Protein AF-A0A1R0H361-F1 (afdb_monomer)

Secondary structure (DSSP, 8-state):
--HHHHHHHHHHHHHHHHHHHHHHHHTT--------------TT-PPPPP----PPPHHHHHH-GGGSS-TTS-SS-HHHHHHHHHHSPP---------GGGTS--HHHHHHHHHHHHHHHHH--

Radius of gyration: 33.71 Å; Cα contacts (8 Å, |Δi|>4): 10; chains: 1; bounding box: 76×35×82 Å

Sequence (125 aa):
MDQQYIQIIQDLTEKVNLLLSRDQQGTHQDQMMNVQSSDCADPHLRARAPVVELENYPELIEEFPDIEDDIFRSPLKDEDRKEMIHSFPRVKAVNYQPPHLNETAPSAINRVDGMLYNIQQSLAN

Foldseek 3Di:
DDPVVVVVVVVVVVVVVVVVVVVVCVVVPDPPPPPPVPVPVDPPDDDDPPPDDDDDDPVRCVVPVCPVPDPPDDPDDPVRVVCVVVVPDPPPPPPDPDPCCVVPPPPVVVVVVVVVVVVVVVVVD

Organism: NCBI:txid133383

pLDDT: mean 74.81, std 15.13, range [36.84, 96.19]

Structure (mmCIF, N/CA/C/O backbone):
data_AF-A0A1R0H361-F1
#
_entry.id   AF-A0A1R0H361-F1
#
loop_
_atom_site.group_PDB
_atom_site.id
_atom_site.type_symbol
_atom_site.label_a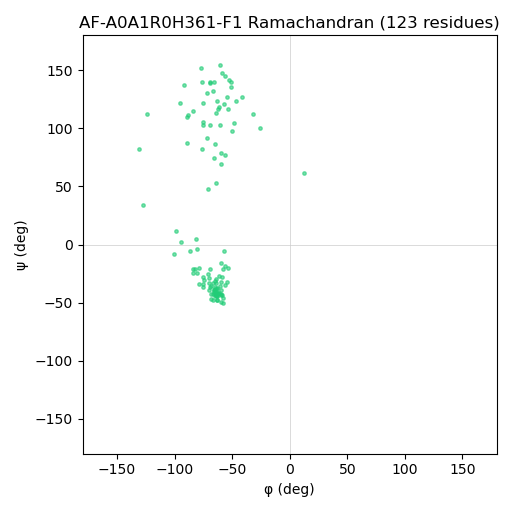tom_id
_atom_site.label_alt_id
_atom_site.label_comp_id
_atom_site.label_asym_id
_atom_site.label_entity_id
_atom_site.label_seq_id
_atom_site.pdbx_PDB_ins_code
_atom_site.Cartn_x
_atom_site.Cartn_y
_atom_site.Cartn_z
_atom_site.occupancy
_atom_site.B_iso_or_equiv
_atom_site.auth_seq_id
_atom_site.auth_comp_id
_atom_site.auth_asym_id
_atom_site.auth_atom_id
_atom_site.pdbx_PDB_model_num
ATOM 1 N N . MET A 1 1 ? -42.952 17.109 48.345 1.00 61.25 1 MET A N 1
ATOM 2 C CA . MET A 1 1 ? -42.100 16.292 47.459 1.00 61.25 1 MET A CA 1
ATOM 3 C C . MET A 1 1 ? -42.072 14.898 48.032 1.00 61.25 1 MET A C 1
ATOM 5 O O . MET A 1 1 ? -41.762 14.776 49.212 1.00 61.25 1 MET A O 1
ATOM 9 N N . ASP A 1 2 ? -42.452 13.892 47.249 1.00 83.69 2 ASP A N 1
ATOM 10 C CA . ASP A 1 2 ? -42.563 12.529 47.766 1.00 83.69 2 ASP A CA 1
ATOM 11 C C . ASP A 1 2 ? -41.188 11.953 48.097 1.00 83.69 2 ASP A C 1
ATOM 13 O O . ASP A 1 2 ? -40.215 12.137 47.363 1.00 83.69 2 ASP A O 1
ATOM 17 N N . GLN A 1 3 ? -41.120 11.234 49.214 1.00 86.38 3 GLN A N 1
ATOM 18 C CA . GLN A 1 3 ? -39.897 10.614 49.726 1.00 86.38 3 GLN A CA 1
ATOM 19 C C . GLN A 1 3 ? -39.283 9.632 48.715 1.00 86.38 3 GLN A C 1
ATOM 21 O O . GLN A 1 3 ? -38.066 9.485 48.639 1.00 86.38 3 GLN A O 1
ATOM 26 N N . GLN A 1 4 ? -40.130 9.046 47.866 1.00 88.50 4 GLN A N 1
ATOM 27 C CA . GLN A 1 4 ? -39.733 8.215 46.736 1.00 88.50 4 GLN A CA 1
ATOM 28 C C . GLN A 1 4 ? -38.859 8.972 45.723 1.00 88.50 4 GLN A C 1
ATOM 30 O O . GLN A 1 4 ? -37.840 8.445 45.286 1.00 88.50 4 GLN A O 1
ATOM 35 N N . TYR A 1 5 ? -39.209 10.215 45.376 1.00 90.25 5 TYR A N 1
ATOM 36 C CA . TYR A 1 5 ? -38.424 11.009 44.425 1.00 90.25 5 TYR A CA 1
ATOM 37 C C . TYR A 1 5 ? -37.068 11.409 45.004 1.00 90.25 5 TYR A C 1
ATOM 39 O O . TYR A 1 5 ? -36.072 11.403 44.288 1.00 90.25 5 TYR A O 1
ATOM 47 N N . ILE A 1 6 ? -37.009 11.693 46.308 1.00 93.44 6 ILE A N 1
ATOM 48 C CA . ILE A 1 6 ? -35.752 12.008 47.000 1.00 93.44 6 ILE A CA 1
ATOM 49 C C . ILE A 1 6 ? -34.804 10.802 46.957 1.00 93.44 6 ILE A C 1
ATOM 51 O O . ILE A 1 6 ? -33.622 10.967 46.664 1.00 93.44 6 ILE A O 1
ATOM 55 N N . GLN A 1 7 ? -35.329 9.592 47.168 1.00 92.25 7 GLN A N 1
ATOM 56 C CA . GLN A 1 7 ? -34.533 8.367 47.117 1.00 92.25 7 GLN A CA 1
ATOM 57 C C . GLN A 1 7 ? -33.986 8.082 45.712 1.00 92.25 7 GLN A C 1
ATOM 59 O O . GLN A 1 7 ? -32.828 7.699 45.571 1.00 92.25 7 GLN A O 1
ATOM 64 N N . ILE A 1 8 ? -34.801 8.302 44.675 1.00 93.56 8 ILE A N 1
ATOM 65 C CA . ILE A 1 8 ? -34.386 8.128 43.276 1.00 93.56 8 ILE A CA 1
ATOM 66 C C . ILE A 1 8 ? -33.275 9.119 42.918 1.00 93.56 8 ILE A C 1
ATOM 68 O O . ILE A 1 8 ? -32.294 8.743 42.285 1.00 93.56 8 ILE A O 1
ATOM 72 N N . ILE A 1 9 ? -33.398 10.379 43.342 1.00 94.88 9 ILE A N 1
ATOM 73 C CA . ILE A 1 9 ? -32.372 11.397 43.088 1.00 94.88 9 ILE A CA 1
ATOM 74 C C . ILE A 1 9 ? -31.051 11.015 43.767 1.00 94.88 9 ILE A C 1
ATOM 76 O O . ILE A 1 9 ? -29.995 11.145 43.150 1.00 94.88 9 ILE A O 1
ATOM 80 N N . GLN A 1 10 ? -31.097 10.514 45.004 1.00 94.12 10 GLN A N 1
ATOM 81 C CA . GLN A 1 10 ? -29.903 10.043 45.713 1.00 94.12 10 GLN A CA 1
ATOM 82 C C . GLN A 1 10 ? -29.254 8.842 45.005 1.00 94.12 10 GLN A C 1
ATOM 84 O O . GLN A 1 10 ? -28.061 8.895 44.720 1.00 94.12 10 GLN A O 1
ATOM 89 N N . ASP A 1 11 ? -30.039 7.828 44.622 1.00 96.19 11 ASP A N 1
ATOM 90 C CA . ASP A 1 11 ? -29.549 6.639 43.897 1.00 96.19 11 ASP A CA 1
ATOM 91 C C . ASP A 1 11 ? -28.903 7.004 42.549 1.00 96.19 11 ASP A C 1
ATOM 93 O O . ASP A 1 11 ? -27.824 6.522 42.203 1.00 96.19 11 ASP A O 1
ATOM 97 N N . LEU A 1 12 ? -29.523 7.917 41.795 1.00 95.75 12 LEU A N 1
ATOM 98 C CA . LEU A 1 12 ? -28.961 8.412 40.537 1.00 95.75 12 LEU A CA 1
ATOM 99 C C . LEU A 1 12 ? -27.668 9.202 40.761 1.00 95.75 12 LEU A C 1
ATOM 101 O O . LEU A 1 12 ? -26.722 9.056 39.989 1.00 95.75 12 LEU A O 1
ATOM 105 N N . THR A 1 13 ? -27.605 10.004 41.825 1.00 95.94 13 THR A N 1
ATOM 106 C CA . THR A 1 13 ? -26.407 10.783 42.168 1.00 95.94 13 THR A CA 1
ATOM 107 C C . THR A 1 13 ? -25.234 9.861 42.509 1.00 95.94 13 THR A C 1
ATOM 109 O O . THR A 1 13 ? -24.121 10.072 42.029 1.00 95.94 13 THR A O 1
ATOM 112 N N . GLU A 1 14 ? -25.476 8.797 43.277 1.00 95.19 14 GLU A N 1
ATOM 113 C CA . GLU A 1 14 ? -24.459 7.788 43.594 1.00 95.19 14 GLU A CA 1
ATOM 114 C C . GLU A 1 14 ? -23.976 7.049 42.340 1.00 95.19 14 GLU A C 1
ATOM 116 O O . GLU A 1 14 ? -22.769 6.920 42.126 1.00 95.19 14 GLU A O 1
ATOM 121 N N . LYS A 1 15 ? -24.894 6.643 41.453 1.00 94.50 15 LYS A N 1
ATOM 122 C CA . LYS A 1 15 ? -24.548 5.981 40.184 1.00 94.50 15 LYS A CA 1
ATOM 123 C C . LYS A 1 15 ? -23.707 6.862 39.264 1.00 94.50 15 LYS A C 1
ATOM 125 O O . LYS A 1 15 ? -22.739 6.373 38.687 1.00 94.50 15 LYS A O 1
ATOM 130 N N . VAL A 1 16 ? -24.029 8.151 39.150 1.00 93.25 16 VAL A N 1
ATOM 131 C CA . VAL A 1 16 ? -23.237 9.102 38.352 1.00 93.25 16 VAL A CA 1
ATOM 132 C C . VAL A 1 16 ? -21.830 9.264 38.931 1.00 93.25 16 VAL A C 1
ATOM 134 O O . VAL A 1 16 ? -20.860 9.225 38.180 1.00 93.25 16 VAL A O 1
ATOM 137 N N . ASN A 1 17 ? -21.689 9.359 40.255 1.00 92.56 17 ASN A N 1
ATOM 138 C CA . ASN A 1 17 ? -20.378 9.464 40.903 1.00 92.56 17 ASN A CA 1
ATOM 139 C C . ASN A 1 17 ? -19.514 8.201 40.718 1.00 92.56 17 ASN A C 1
ATOM 141 O O . ASN A 1 17 ? -18.298 8.304 40.534 1.00 92.56 17 ASN A O 1
ATOM 145 N N . LEU A 1 18 ? -20.132 7.014 40.730 1.00 88.50 18 LEU A N 1
ATOM 146 C CA . LEU A 1 18 ? -19.454 5.747 40.432 1.00 88.50 18 LEU A CA 1
ATOM 147 C C . LEU A 1 18 ? -18.947 5.699 38.985 1.00 88.50 18 LEU A C 1
ATOM 149 O O . LEU A 1 18 ? -17.814 5.277 38.755 1.00 88.50 18 LEU A O 1
ATOM 153 N N . LEU A 1 19 ? -19.743 6.167 38.018 1.00 84.50 19 LEU A N 1
ATOM 154 C CA . LEU A 1 19 ? -19.319 6.272 36.617 1.00 84.50 19 LEU A CA 1
ATOM 155 C C . LEU A 1 19 ? -18.177 7.281 36.446 1.00 84.50 19 LEU A C 1
ATOM 157 O O . LEU A 1 19 ? -17.176 6.964 35.812 1.00 84.50 19 LEU A O 1
ATOM 161 N N . LEU A 1 20 ? -18.259 8.436 37.111 1.00 81.75 20 LEU A N 1
ATOM 162 C CA . LEU A 1 20 ? -17.218 9.467 37.063 1.00 81.75 20 LEU A CA 1
ATOM 163 C C . LEU A 1 20 ? -15.879 8.992 37.656 1.00 81.75 20 LEU A C 1
ATOM 165 O O . LEU A 1 20 ? -14.808 9.443 37.251 1.00 81.75 20 LEU A O 1
ATOM 169 N N . SER A 1 21 ? -15.937 8.080 38.629 1.00 75.44 21 SER A N 1
ATOM 170 C CA . SER A 1 21 ? -14.764 7.429 39.225 1.00 75.44 21 SER A CA 1
ATOM 171 C C . SER A 1 21 ? -14.227 6.300 38.337 1.00 75.44 21 SER A C 1
ATOM 173 O O . SER A 1 21 ? -13.014 6.104 38.251 1.00 75.44 21 SER A O 1
ATOM 175 N N . ARG A 1 22 ? -15.112 5.585 37.629 1.00 73.06 22 ARG A N 1
ATOM 176 C CA . ARG A 1 22 ? -14.741 4.565 36.643 1.00 73.06 22 ARG A CA 1
ATOM 177 C C . ARG A 1 22 ? -14.030 5.167 35.437 1.00 73.06 22 ARG A C 1
ATOM 179 O O . ARG A 1 22 ? -13.052 4.581 34.996 1.00 73.06 22 ARG A O 1
ATOM 186 N N . ASP A 1 23 ? -14.455 6.330 34.952 1.00 61.44 23 ASP A N 1
ATOM 187 C CA . ASP A 1 23 ? -13.788 7.014 33.836 1.00 61.44 23 ASP A CA 1
ATOM 188 C C . ASP A 1 23 ? -12.381 7.502 34.224 1.00 61.44 23 ASP A C 1
ATOM 190 O O . ASP A 1 23 ? -11.457 7.427 33.417 1.00 61.44 23 ASP A O 1
ATOM 194 N N . GLN A 1 24 ? -12.174 7.892 35.489 1.00 60.00 24 GLN A N 1
ATOM 195 C CA . GLN A 1 24 ? -10.845 8.225 36.025 1.00 60.00 24 GLN A CA 1
ATOM 196 C C . GLN A 1 24 ? -9.937 6.992 36.178 1.00 60.00 24 GLN A C 1
ATOM 198 O O . GLN A 1 24 ? -8.727 7.088 35.982 1.00 60.00 24 GLN A O 1
ATOM 203 N N . GLN A 1 25 ? -10.495 5.820 36.498 1.00 51.62 25 GLN A N 1
ATOM 204 C CA . GLN A 1 25 ? -9.750 4.552 36.517 1.00 51.62 25 GLN A CA 1
ATOM 205 C C . GLN A 1 25 ? -9.581 3.943 35.113 1.00 51.62 25 GLN A C 1
ATOM 207 O O . GLN A 1 25 ? -8.611 3.231 34.876 1.00 51.62 25 GLN A O 1
ATOM 212 N N . GLY A 1 26 ? -10.464 4.261 34.162 1.00 45.59 26 GLY A N 1
ATOM 213 C CA . GLY A 1 26 ? -10.380 3.865 32.753 1.00 45.59 26 GLY A CA 1
ATOM 214 C C . GLY A 1 26 ? -9.244 4.552 31.993 1.00 45.59 26 GLY A C 1
ATOM 215 O O . GLY A 1 26 ? -8.744 4.004 31.017 1.00 45.59 26 GLY A O 1
ATOM 216 N N . THR A 1 27 ? -8.753 5.692 32.488 1.00 42.84 27 THR A N 1
ATOM 217 C CA . THR A 1 27 ? -7.477 6.286 32.050 1.00 42.84 27 THR A CA 1
ATOM 218 C C . THR A 1 27 ? -6.239 5.653 32.701 1.00 42.84 27 THR A C 1
ATOM 220 O O . THR A 1 27 ? -5.119 5.988 32.328 1.00 42.84 27 THR A O 1
ATOM 223 N N . HIS A 1 28 ? -6.4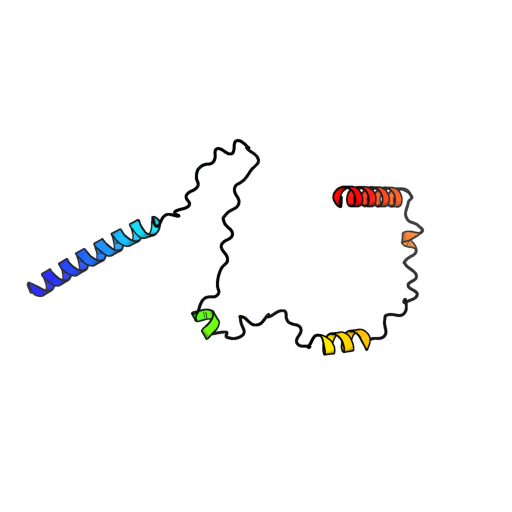31 4.709 33.630 1.00 45.81 28 HIS A N 1
ATOM 224 C CA . HIS A 1 28 ? -5.388 3.942 34.318 1.00 45.81 28 HIS A CA 1
ATOM 225 C C . HIS A 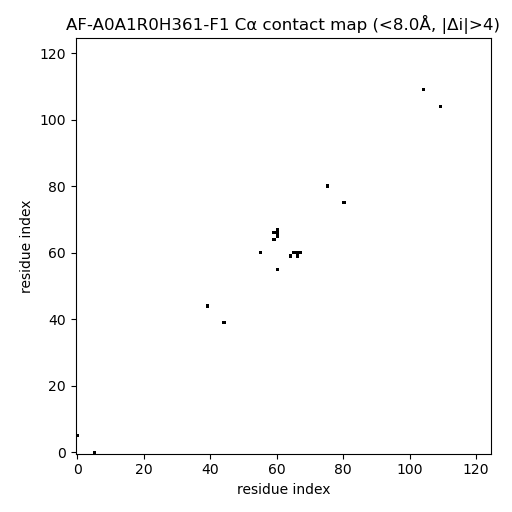1 28 ? -5.623 2.427 34.223 1.00 45.81 28 HIS A C 1
ATOM 227 O O . HIS A 1 28 ? -5.271 1.677 35.133 1.00 45.81 28 HIS A O 1
ATOM 233 N N . GLN A 1 29 ? -6.172 1.937 33.107 1.00 41.03 29 GLN A N 1
ATOM 234 C CA . GLN A 1 29 ? -5.817 0.585 32.693 1.00 41.03 29 GLN A CA 1
ATOM 235 C C . GLN A 1 29 ? -4.415 0.673 32.086 1.00 41.03 29 GLN A C 1
ATOM 237 O O . GLN A 1 29 ? -4.243 0.816 30.877 1.00 41.03 29 GLN A O 1
ATOM 242 N N . ASP A 1 30 ? -3.420 0.658 32.975 1.00 40.38 30 ASP A N 1
ATOM 243 C CA . ASP A 1 30 ? -2.055 0.233 32.691 1.00 40.38 30 ASP A CA 1
ATOM 244 C C . ASP A 1 30 ? -2.139 -0.874 31.620 1.00 40.38 30 ASP A C 1
ATOM 246 O O . ASP A 1 30 ? -2.670 -1.959 31.848 1.00 40.38 30 ASP A O 1
ATOM 250 N N . GLN A 1 31 ? -1.677 -0.661 30.387 1.00 42.59 31 GLN A N 1
ATOM 251 C CA . GLN A 1 31 ? -0.252 -0.770 30.094 1.00 42.59 31 GLN A CA 1
ATOM 252 C C . GLN A 1 31 ? 0.499 -1.429 31.258 1.00 42.59 31 GLN A C 1
ATOM 254 O O . GLN A 1 31 ? 1.451 -0.889 31.804 1.00 42.59 31 GLN A O 1
ATOM 259 N N . MET A 1 32 ? 0.133 -2.677 31.558 1.00 37.91 32 MET A N 1
ATOM 260 C CA . MET A 1 32 ? 1.074 -3.688 32.024 1.00 37.91 32 MET A CA 1
ATOM 261 C C . MET A 1 32 ? 2.089 -3.965 30.902 1.00 37.91 32 MET A C 1
ATOM 263 O O . MET A 1 32 ? 2.319 -5.097 30.494 1.00 37.91 32 MET A O 1
ATOM 267 N N . MET A 1 33 ? 2.726 -2.916 30.387 1.00 36.84 33 MET A N 1
ATOM 268 C CA . MET A 1 33 ? 4.079 -3.032 29.916 1.00 36.84 33 MET A CA 1
ATOM 269 C C . MET A 1 33 ? 4.901 -3.159 31.190 1.00 36.84 33 MET A C 1
ATOM 271 O O . MET A 1 33 ? 5.333 -2.179 31.789 1.00 36.84 33 MET A O 1
ATOM 275 N N . ASN A 1 34 ? 5.122 -4.408 31.595 1.00 48.12 34 ASN A N 1
ATOM 276 C CA . ASN A 1 34 ? 6.347 -4.784 32.276 1.00 48.12 34 ASN A CA 1
ATOM 277 C C . ASN A 1 34 ? 7.512 -4.465 31.321 1.00 48.12 34 ASN A C 1
ATOM 279 O O . ASN A 1 34 ? 8.151 -5.355 30.765 1.00 48.12 34 ASN A O 1
ATOM 283 N N . VAL A 1 35 ? 7.770 -3.174 31.098 1.00 46.62 35 VAL A N 1
ATOM 284 C CA . VAL A 1 35 ? 9.105 -2.684 30.820 1.00 46.62 35 VAL A CA 1
ATOM 285 C C . VAL A 1 35 ? 9.824 -2.976 32.123 1.00 46.62 35 VAL A C 1
ATOM 287 O O . VAL A 1 35 ? 9.893 -2.151 33.030 1.00 46.62 35 VAL A O 1
ATOM 290 N N . GLN A 1 36 ? 10.344 -4.202 32.226 1.00 49.69 36 GLN A N 1
ATOM 291 C CA . GLN A 1 36 ? 11.633 -4.355 32.860 1.00 49.69 36 GLN A CA 1
ATOM 292 C C . GLN A 1 36 ? 12.482 -3.290 32.189 1.00 49.69 36 GLN A C 1
ATOM 294 O O . GLN A 1 36 ? 12.810 -3.396 31.006 1.00 49.69 36 GLN A O 1
ATOM 299 N N . SER A 1 37 ? 12.720 -2.210 32.922 1.00 48.97 37 SER A N 1
ATOM 300 C CA . SER A 1 37 ? 13.758 -1.247 32.637 1.00 48.97 37 SER A CA 1
ATOM 301 C C . SER A 1 37 ? 15.058 -2.040 32.669 1.00 48.97 37 SER A C 1
ATOM 303 O O . SER A 1 37 ? 15.747 -2.108 33.685 1.00 48.97 37 SER A O 1
ATOM 305 N N . SER A 1 38 ? 15.327 -2.756 31.579 1.00 53.12 38 SER A N 1
ATOM 306 C CA . SER A 1 38 ? 16.658 -3.192 31.252 1.00 53.12 38 SER A CA 1
ATOM 307 C C . SER A 1 38 ? 17.389 -1.890 31.025 1.00 53.12 38 SER A C 1
ATOM 309 O O . SER A 1 38 ? 17.025 -1.103 30.150 1.00 53.12 38 SER A O 1
ATOM 311 N N . ASP A 1 39 ? 18.317 -1.633 31.930 1.00 57.16 39 ASP A N 1
ATOM 312 C CA . ASP A 1 39 ? 19.312 -0.584 31.867 1.00 57.16 39 ASP A CA 1
ATOM 313 C C . ASP A 1 39 ? 20.101 -0.750 30.557 1.00 57.16 39 ASP A C 1
ATOM 315 O O . ASP A 1 39 ? 21.168 -1.357 30.499 1.00 57.16 39 ASP A O 1
ATOM 319 N N . CYS A 1 40 ? 19.497 -0.332 29.445 1.00 53.25 40 CYS A N 1
ATOM 320 C CA . CYS A 1 40 ? 20.116 -0.329 28.137 1.00 53.25 40 CYS A CA 1
ATOM 321 C C . CYS A 1 40 ? 20.808 1.021 28.007 1.00 53.25 40 CYS A C 1
ATOM 323 O O . CYS A 1 40 ? 20.229 2.011 27.563 1.00 53.25 40 CYS A O 1
ATOM 325 N N . ALA A 1 41 ? 22.044 1.050 28.494 1.00 61.53 41 ALA A N 1
ATOM 326 C CA . ALA A 1 41 ? 22.923 2.206 28.559 1.00 61.53 41 ALA A CA 1
ATOM 327 C C . ALA A 1 41 ? 23.460 2.649 27.177 1.00 61.53 41 ALA A C 1
ATOM 329 O O . ALA A 1 41 ? 24.658 2.878 27.027 1.00 61.53 41 ALA A O 1
ATOM 330 N N . ASP A 1 42 ? 22.598 2.775 26.163 1.00 73.12 42 ASP A N 1
ATOM 331 C CA . ASP A 1 42 ? 22.956 3.348 24.860 1.00 73.12 42 ASP A CA 1
ATOM 332 C C . ASP A 1 42 ? 22.029 4.534 24.510 1.00 73.12 42 ASP A C 1
ATOM 334 O O . ASP A 1 42 ? 20.842 4.331 24.237 1.00 73.12 42 ASP A O 1
ATOM 338 N N . PRO A 1 43 ? 22.552 5.778 24.473 1.00 78.25 43 PRO A N 1
ATOM 339 C CA . PRO A 1 43 ? 21.796 6.977 24.096 1.00 78.25 43 PRO A CA 1
ATOM 340 C C . PRO A 1 43 ? 21.198 6.946 22.680 1.00 78.25 43 PRO A C 1
ATOM 342 O O . PRO A 1 43 ? 20.349 7.779 22.357 1.00 78.25 43 PRO A O 1
ATOM 345 N N . HIS A 1 44 ? 21.659 6.037 21.818 1.00 78.12 44 HIS A N 1
ATOM 346 C CA . HIS A 1 44 ? 21.245 5.915 20.422 1.00 78.12 44 HIS A CA 1
ATOM 347 C C . HIS A 1 44 ? 20.229 4.793 20.180 1.00 78.12 44 HIS A C 1
ATOM 349 O O . HIS A 1 44 ? 19.661 4.717 19.087 1.00 78.12 44 HIS A O 1
ATOM 355 N N . LEU A 1 45 ? 19.945 3.949 21.175 1.00 70.00 45 LEU A N 1
ATOM 356 C CA . LEU A 1 45 ? 18.919 2.918 21.066 1.00 70.00 45 LEU A CA 1
ATOM 357 C C . LEU A 1 45 ? 17.571 3.474 21.521 1.00 70.00 45 LEU A C 1
ATOM 359 O O . LEU A 1 45 ? 17.322 3.721 22.698 1.00 70.00 45 LEU A O 1
ATOM 363 N N . ARG A 1 46 ? 16.663 3.661 20.563 1.00 75.56 46 ARG A N 1
ATOM 364 C CA . ARG A 1 46 ? 15.277 4.023 20.856 1.00 75.56 46 ARG A CA 1
ATOM 365 C C . ARG A 1 46 ? 14.427 2.761 20.884 1.00 75.56 46 ARG A C 1
ATOM 367 O O . ARG A 1 46 ? 14.342 2.054 19.882 1.00 75.56 46 ARG A O 1
ATOM 374 N N . ALA A 1 47 ? 13.762 2.506 22.010 1.00 70.75 47 ALA A N 1
ATOM 375 C CA . ALA A 1 47 ? 12.752 1.459 22.093 1.00 70.75 47 ALA A CA 1
ATOM 376 C C . ALA A 1 47 ? 11.667 1.714 21.031 1.00 70.75 47 ALA A C 1
ATOM 378 O O . ALA A 1 47 ? 11.046 2.782 20.997 1.00 70.75 47 ALA A O 1
ATOM 379 N N . ARG A 1 48 ? 11.471 0.752 20.125 1.00 76.44 48 ARG A N 1
ATOM 380 C CA . ARG A 1 48 ? 10.354 0.762 19.176 1.00 76.44 48 ARG A CA 1
ATOM 381 C C . ARG A 1 48 ? 9.091 0.354 19.933 1.00 76.44 48 ARG A C 1
ATOM 383 O O . ARG A 1 48 ? 9.152 -0.543 20.771 1.00 76.44 48 ARG A O 1
ATOM 390 N N . ALA A 1 49 ? 7.963 1.001 19.639 1.00 77.12 49 ALA A N 1
ATOM 391 C CA . ALA A 1 49 ? 6.678 0.577 20.185 1.00 77.12 49 ALA A CA 1
ATOM 392 C C . ALA A 1 49 ? 6.414 -0.901 19.828 1.00 77.12 49 ALA A C 1
ATOM 394 O O . ALA A 1 49 ? 6.807 -1.322 18.729 1.00 77.12 49 ALA A O 1
ATOM 395 N N . PRO A 1 50 ? 5.769 -1.679 20.718 1.00 72.56 50 PRO A N 1
ATOM 396 C CA . PRO A 1 50 ? 5.331 -3.029 20.395 1.00 72.56 50 PRO A CA 1
ATOM 397 C C . PRO A 1 50 ? 4.540 -3.014 19.088 1.00 72.56 50 PRO A C 1
ATOM 399 O O . PRO A 1 50 ? 3.709 -2.130 18.872 1.00 72.56 50 PRO A O 1
ATOM 402 N N . VAL A 1 51 ? 4.820 -3.972 18.206 1.00 74.12 51 VAL A N 1
ATOM 403 C CA . VAL A 1 51 ? 3.995 -4.183 17.017 1.00 74.12 51 VAL A CA 1
ATOM 404 C C . VAL A 1 51 ? 2.665 -4.732 17.518 1.00 74.12 51 VAL A C 1
ATOM 406 O O . VAL A 1 51 ? 2.585 -5.883 17.932 1.00 74.12 51 VAL A O 1
ATOM 40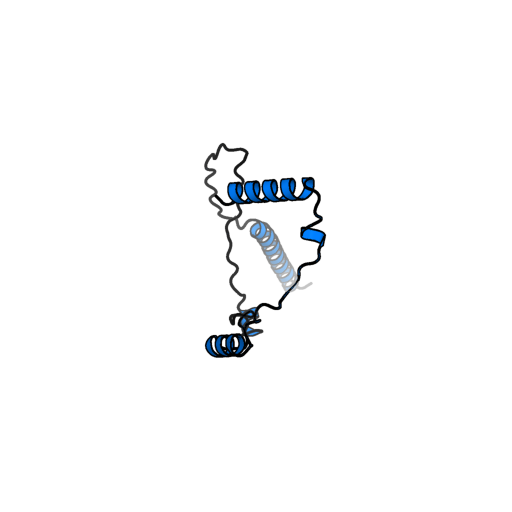9 N N . VAL A 1 52 ? 1.652 -3.872 17.564 1.00 80.38 52 VAL A N 1
ATOM 410 C CA . VAL A 1 52 ? 0.268 -4.286 17.776 1.00 80.38 52 VAL A CA 1
ATOM 411 C C . VAL A 1 52 ? -0.295 -4.583 16.396 1.00 80.38 52 VAL A C 1
ATOM 413 O O . VAL A 1 52 ? -0.414 -3.678 15.569 1.00 80.38 52 VAL A O 1
ATOM 416 N N . GLU A 1 53 ? -0.573 -5.853 16.132 1.00 77.81 53 GLU A N 1
ATOM 417 C CA . GLU A 1 53 ? -1.323 -6.260 14.949 1.00 77.81 53 GLU A CA 1
ATOM 418 C C . GLU A 1 53 ? -2.799 -5.929 15.202 1.00 77.81 53 GLU A C 1
ATOM 420 O O . GLU A 1 53 ? -3.371 -6.329 16.216 1.00 77.81 53 GLU A O 1
ATOM 425 N N . LEU A 1 54 ? -3.382 -5.102 14.332 1.00 81.06 54 LEU A N 1
ATOM 426 C CA . LEU A 1 54 ? -4.795 -4.748 14.393 1.00 81.06 54 LEU A CA 1
ATOM 427 C C . LEU A 1 54 ? -5.587 -5.843 13.680 1.00 81.06 54 LEU A C 1
ATOM 429 O O . LEU A 1 54 ? -5.438 -6.016 12.472 1.00 81.06 54 LEU A O 1
ATOM 433 N N . GLU A 1 55 ? -6.418 -6.562 14.425 1.00 84.19 55 GLU A N 1
ATOM 434 C CA . GLU A 1 55 ? -7.406 -7.469 13.845 1.00 84.19 55 GLU A CA 1
ATOM 435 C C . GLU A 1 55 ? -8.602 -6.677 13.297 1.00 84.19 55 GLU A C 1
ATOM 437 O O . GLU A 1 55 ? -8.916 -5.579 13.769 1.00 84.19 55 GLU A O 1
ATOM 442 N N . ASN A 1 56 ? -9.271 -7.232 12.284 1.00 84.62 56 ASN A N 1
ATOM 443 C CA . ASN A 1 56 ? -10.465 -6.626 11.704 1.00 84.62 56 ASN A CA 1
ATOM 444 C C . ASN A 1 56 ? -11.610 -6.605 12.725 1.00 84.62 56 ASN A C 1
ATOM 446 O O . ASN A 1 56 ? -11.837 -7.570 13.455 1.00 84.62 56 ASN A O 1
ATOM 450 N N . TYR A 1 57 ? -12.362 -5.507 12.749 1.00 89.75 57 TYR A N 1
ATOM 451 C CA . TYR A 1 57 ? -13.543 -5.390 13.600 1.00 89.75 57 TYR A CA 1
ATOM 452 C C . TYR A 1 57 ? -14.663 -6.319 13.105 1.00 89.75 57 TYR A C 1
ATOM 454 O O . TYR A 1 57 ? -14.903 -6.370 11.896 1.00 89.75 57 TYR A O 1
ATOM 462 N N . PRO A 1 58 ? -15.393 -7.011 13.996 1.00 88.62 58 PRO A N 1
ATOM 463 C CA . PRO A 1 58 ? -16.487 -7.889 13.586 1.00 88.62 58 PRO A CA 1
ATOM 464 C C . PRO A 1 58 ? -17.591 -7.129 12.840 1.00 88.62 58 PRO A C 1
ATOM 466 O O . PRO A 1 58 ? -18.126 -7.640 11.862 1.00 88.62 58 PRO A O 1
ATOM 469 N N . GLU A 1 59 ? -17.869 -5.882 13.228 1.00 92.12 59 GLU A N 1
ATOM 470 C CA . GLU A 1 59 ? -18.832 -5.012 12.545 1.00 92.12 59 GLU A CA 1
ATOM 471 C C . GLU A 1 59 ? -18.381 -4.666 11.118 1.00 92.12 59 GLU A C 1
ATOM 473 O O . GLU A 1 59 ? -19.197 -4.478 10.221 1.00 92.12 59 GLU A O 1
ATOM 478 N N . LEU A 1 60 ? -17.066 -4.589 10.896 1.00 87.81 60 LEU A N 1
ATOM 479 C CA . LEU A 1 60 ? -16.489 -4.280 9.592 1.00 87.81 60 LEU A CA 1
ATOM 480 C C . LEU A 1 60 ? -16.568 -5.482 8.642 1.00 87.81 60 LEU A C 1
ATOM 482 O O . LEU A 1 60 ? -16.809 -5.292 7.455 1.00 87.81 60 LEU A O 1
ATOM 486 N N . ILE A 1 61 ? -16.401 -6.698 9.167 1.00 87.75 61 ILE A N 1
ATOM 487 C CA . ILE A 1 61 ? -16.564 -7.947 8.407 1.00 87.75 61 ILE A CA 1
ATOM 488 C C . ILE A 1 61 ? -18.041 -8.172 8.053 1.00 87.75 61 ILE A C 1
ATOM 490 O O . ILE A 1 61 ? -18.345 -8.648 6.963 1.00 87.75 61 ILE A O 1
ATOM 494 N N . GLU A 1 62 ? -18.969 -7.818 8.949 1.00 89.56 62 GLU A N 1
ATOM 495 C CA . GLU A 1 62 ? -20.409 -7.920 8.679 1.00 89.56 62 GLU A CA 1
ATOM 496 C C . GLU A 1 62 ? -20.841 -6.994 7.532 1.00 89.56 62 GLU A C 1
ATOM 498 O O . GLU A 1 62 ? -21.579 -7.419 6.642 1.00 89.56 62 GLU A O 1
ATOM 503 N N . GLU A 1 63 ? -20.347 -5.753 7.522 1.00 92.44 63 GLU A N 1
ATOM 504 C CA . GLU A 1 63 ? -20.676 -4.778 6.477 1.00 92.44 63 GLU A CA 1
ATOM 505 C C . GLU A 1 63 ? -19.934 -5.065 5.158 1.00 92.44 63 GLU A C 1
ATOM 507 O O . GLU A 1 63 ? -20.469 -4.847 4.069 1.00 92.44 63 GLU A O 1
ATOM 512 N N . PHE A 1 64 ? -18.702 -5.577 5.248 1.00 85.44 64 PHE A N 1
ATOM 513 C CA . PHE A 1 64 ? -17.844 -5.893 4.108 1.00 85.44 64 PHE A CA 1
ATOM 514 C C . PHE A 1 64 ? -17.275 -7.312 4.234 1.00 85.44 64 PHE A C 1
ATOM 516 O O . PHE A 1 64 ? -16.120 -7.475 4.628 1.00 85.44 64 PHE A O 1
ATOM 523 N N . PRO A 1 65 ? -18.037 -8.351 3.854 1.00 83.12 65 PRO A N 1
ATOM 524 C CA . PRO A 1 65 ? -17.562 -9.734 3.929 1.00 83.12 65 PRO A CA 1
ATOM 525 C C . PRO A 1 65 ? -16.330 -9.983 3.045 1.00 83.12 65 PRO A C 1
ATOM 527 O O . PRO A 1 65 ? -15.486 -10.808 3.380 1.00 83.12 65 PRO A O 1
ATOM 530 N N . ASP A 1 66 ? -16.183 -9.207 1.969 1.00 79.44 66 ASP A N 1
ATOM 531 C CA . ASP A 1 66 ? -15.060 -9.292 1.031 1.00 79.44 66 A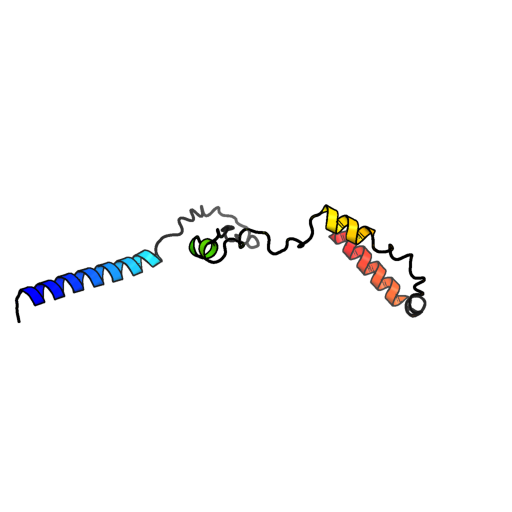SP A CA 1
ATOM 532 C C . ASP A 1 66 ? -13.804 -8.543 1.539 1.00 79.44 66 ASP A C 1
ATOM 534 O O . ASP A 1 66 ? -12.825 -8.414 0.812 1.00 79.44 66 ASP A O 1
ATOM 538 N N . ILE A 1 67 ? -13.801 -7.998 2.765 1.00 82.12 67 ILE A N 1
ATOM 539 C CA . ILE A 1 67 ? -12.644 -7.251 3.299 1.00 82.12 67 ILE A CA 1
ATOM 540 C C . ILE A 1 67 ? -11.444 -8.152 3.617 1.00 82.12 67 ILE A C 1
ATOM 542 O O . ILE A 1 67 ? -10.302 -7.691 3.631 1.00 82.12 67 ILE A O 1
ATOM 546 N N . GLU A 1 68 ? -11.706 -9.431 3.887 1.00 75.12 68 GLU A N 1
ATOM 547 C CA . GLU A 1 68 ? -10.666 -10.450 4.038 1.00 75.12 68 GLU A CA 1
ATOM 548 C C . GLU A 1 68 ? -10.141 -10.933 2.682 1.00 75.12 68 GLU A C 1
ATOM 550 O O . GLU A 1 68 ? -9.022 -11.452 2.604 1.00 75.12 68 GLU A O 1
ATOM 555 N N . ASP A 1 69 ? -10.912 -10.727 1.611 1.00 77.19 69 ASP A N 1
ATOM 556 C CA . ASP A 1 69 ? -10.444 -10.998 0.264 1.00 77.19 69 ASP A CA 1
ATOM 557 C C . ASP A 1 69 ? -9.412 -9.937 -0.133 1.00 77.19 69 ASP A C 1
ATOM 559 O O . ASP A 1 69 ? -9.594 -8.729 0.025 1.00 77.19 69 ASP A O 1
ATOM 563 N N . ASP A 1 70 ? -8.272 -10.403 -0.642 1.00 72.31 70 ASP A N 1
ATOM 564 C CA . ASP A 1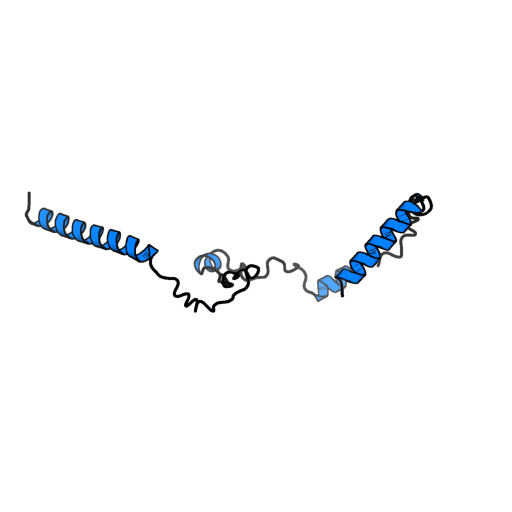 70 ? -7.159 -9.541 -1.026 1.00 72.31 70 ASP A CA 1
ATOM 565 C C . ASP A 1 70 ? -7.605 -8.567 -2.132 1.00 72.31 70 ASP A C 1
ATOM 567 O O . ASP A 1 70 ? -7.715 -8.924 -3.304 1.00 72.31 70 ASP A O 1
ATOM 571 N N . ILE A 1 71 ? -7.843 -7.313 -1.737 1.00 67.00 71 ILE A N 1
ATOM 572 C CA . ILE A 1 71 ? -8.275 -6.190 -2.588 1.00 67.00 71 ILE A CA 1
ATOM 573 C C . ILE A 1 71 ? -7.272 -5.946 -3.734 1.00 67.00 71 ILE A C 1
ATOM 575 O O . ILE A 1 71 ? -7.614 -5.367 -4.768 1.00 67.00 71 ILE A O 1
ATOM 579 N N . PHE A 1 72 ? -6.025 -6.406 -3.578 1.00 63.72 72 PHE A N 1
ATOM 580 C CA . PHE A 1 72 ? -4.974 -6.321 -4.588 1.00 63.72 72 PHE A CA 1
ATOM 581 C C . PHE A 1 72 ? -4.863 -7.574 -5.461 1.00 63.72 72 PHE A C 1
ATOM 583 O O . PHE A 1 72 ? -4.012 -7.612 -6.363 1.00 63.72 72 PHE A O 1
ATOM 590 N N . ARG A 1 73 ? -5.724 -8.587 -5.277 1.00 65.38 73 ARG A N 1
ATOM 591 C CA . ARG A 1 73 ? -5.805 -9.696 -6.224 1.00 65.38 73 ARG A CA 1
ATOM 592 C C . ARG A 1 73 ? -6.211 -9.155 -7.581 1.00 65.38 73 ARG A C 1
ATOM 594 O O . ARG A 1 73 ? -7.302 -8.638 -7.801 1.00 65.38 73 ARG A O 1
ATOM 601 N N . SER A 1 74 ? -5.299 -9.351 -8.527 1.00 63.25 74 SER A N 1
ATOM 602 C CA . SER A 1 74 ? -5.600 -9.347 -9.953 1.00 63.25 74 SER A CA 1
ATOM 603 C C . SER A 1 74 ? -6.927 -10.091 -10.187 1.00 63.25 74 SER A C 1
ATOM 605 O O . SER A 1 74 ? -7.019 -11.252 -9.784 1.00 63.25 74 SER A O 1
ATOM 607 N N . PRO A 1 75 ? -7.912 -9.488 -10.883 1.00 70.56 75 PRO A N 1
ATOM 608 C CA . PRO A 1 75 ? -9.167 -10.157 -11.246 1.00 70.56 75 PRO A CA 1
ATOM 609 C C . PRO A 1 75 ? -8.963 -11.457 -12.039 1.00 70.56 75 PRO A C 1
ATOM 611 O O . PRO A 1 75 ? -9.866 -12.280 -12.156 1.00 70.56 75 PRO A O 1
ATOM 614 N N . LEU A 1 76 ? -7.776 -11.623 -12.624 1.00 74.06 76 LEU A N 1
ATOM 615 C CA . LEU A 1 76 ? -7.385 -12.789 -13.397 1.00 74.06 76 LEU A CA 1
ATOM 616 C C . LEU A 1 76 ? -6.697 -13.820 -12.505 1.00 74.06 76 LEU A C 1
ATOM 618 O O . LEU A 1 76 ? -5.814 -13.474 -11.710 1.00 74.06 76 LEU A O 1
ATOM 622 N N . LYS A 1 77 ? -7.049 -15.095 -12.705 1.00 82.12 77 LYS A N 1
ATOM 623 C CA . LYS A 1 77 ? -6.318 -16.224 -12.123 1.00 82.12 77 LYS A CA 1
ATOM 624 C C . LYS A 1 77 ? -4.879 -16.208 -12.634 1.00 82.12 77 LYS A C 1
ATOM 626 O O . LYS A 1 77 ? -4.598 -15.695 -13.717 1.00 82.12 77 LYS A O 1
ATOM 631 N N . ASP A 1 78 ? -3.957 -16.783 -11.865 1.00 80.94 78 ASP A N 1
ATOM 632 C CA . ASP A 1 78 ? -2.531 -16.749 -12.209 1.00 80.94 78 ASP A CA 1
ATOM 633 C C . ASP A 1 78 ? -2.230 -17.328 -13.604 1.00 80.94 78 ASP A C 1
ATOM 635 O O . ASP A 1 78 ? -1.385 -16.783 -14.317 1.00 80.94 78 ASP A O 1
ATOM 639 N N . GLU A 1 79 ? -2.970 -18.358 -14.028 1.00 84.44 79 GLU A N 1
ATOM 640 C CA . GLU A 1 79 ? -2.868 -18.927 -15.379 1.00 84.44 79 GLU A CA 1
ATOM 641 C C . GLU A 1 79 ? -3.339 -17.949 -16.466 1.00 84.44 79 GLU A C 1
ATOM 643 O O . GLU A 1 79 ? -2.597 -17.696 -17.415 1.00 84.44 79 GLU A O 1
ATOM 648 N N . ASP A 1 80 ? -4.503 -17.315 -16.290 1.00 86.38 80 ASP A N 1
ATOM 649 C CA . ASP A 1 80 ? -5.053 -16.336 -17.242 1.00 86.38 80 ASP A CA 1
ATOM 650 C C . ASP A 1 80 ? -4.133 -15.109 -17.365 1.00 86.38 80 ASP A C 1
ATOM 652 O O . ASP A 1 80 ? -3.893 -14.577 -18.451 1.00 86.38 80 ASP A O 1
ATOM 656 N N . ARG A 1 81 ? -3.543 -14.673 -16.243 1.00 85.12 81 ARG A N 1
ATOM 657 C CA . ARG A 1 81 ? -2.552 -13.589 -16.217 1.00 85.12 81 ARG A CA 1
ATOM 658 C C . ARG A 1 81 ? -1.302 -13.962 -17.012 1.00 85.12 81 ARG A C 1
ATOM 660 O O . ARG A 1 81 ? -0.782 -13.139 -17.767 1.00 85.12 81 ARG A O 1
ATOM 667 N N . LYS A 1 82 ? -0.806 -15.187 -16.839 1.00 87.62 82 LYS A N 1
ATOM 668 C CA . LYS A 1 82 ? 0.381 -15.694 -17.533 1.00 87.62 82 LYS A CA 1
ATOM 669 C C . LYS A 1 82 ? 0.129 -15.836 -19.033 1.00 87.62 82 LYS A C 1
ATOM 671 O O . LYS A 1 82 ? 0.977 -15.419 -19.823 1.00 87.62 82 LYS A O 1
ATOM 676 N N . GLU A 1 83 ? -1.031 -16.355 -19.424 1.00 89.50 83 GLU A N 1
ATOM 677 C CA . GLU A 1 83 ? -1.454 -16.423 -20.823 1.00 89.50 83 GLU A CA 1
ATOM 678 C C . GLU A 1 83 ? -1.538 -15.025 -21.435 1.00 89.50 83 GLU A C 1
ATOM 680 O O . GLU A 1 83 ? -0.914 -14.776 -22.463 1.00 89.50 83 GLU A O 1
ATOM 685 N N . MET A 1 84 ? -2.204 -14.080 -20.768 1.00 85.75 84 MET A N 1
ATOM 686 C CA . MET A 1 84 ? -2.319 -12.703 -21.239 1.00 85.75 84 MET A CA 1
ATOM 687 C C . MET A 1 84 ? -0.938 -12.057 -21.438 1.00 85.75 84 MET A C 1
ATOM 689 O O . MET A 1 84 ? -0.654 -11.552 -22.524 1.00 85.75 84 MET A O 1
ATOM 693 N N . ILE A 1 85 ? -0.040 -12.133 -20.449 1.00 85.81 85 ILE A N 1
ATOM 694 C CA . ILE A 1 85 ? 1.325 -11.581 -20.543 1.00 85.81 85 ILE A CA 1
ATOM 695 C C . ILE A 1 85 ? 2.116 -12.217 -21.695 1.00 85.81 85 ILE A C 1
ATOM 697 O O . ILE A 1 85 ? 2.871 -11.524 -22.379 1.00 85.81 85 ILE A O 1
ATOM 701 N N . HIS A 1 86 ? 1.967 -13.524 -21.919 1.00 84.56 86 HIS A N 1
ATOM 702 C CA . HIS A 1 86 ? 2.677 -14.235 -22.984 1.00 84.56 86 HIS A CA 1
ATOM 703 C C . HIS A 1 86 ? 2.020 -14.112 -24.364 1.00 84.56 86 HIS A C 1
ATOM 705 O O . HIS A 1 86 ? 2.710 -14.302 -25.366 1.00 84.56 86 HIS A O 1
ATOM 711 N N . SER A 1 87 ? 0.728 -13.782 -24.426 1.00 84.19 87 SER A N 1
ATOM 712 C CA . SER A 1 87 ? -0.002 -13.509 -25.668 1.00 84.19 87 SER A CA 1
ATOM 713 C C . SER A 1 87 ? 0.441 -12.196 -26.311 1.00 84.19 87 SER A C 1
ATOM 715 O O . SER A 1 87 ? 0.431 -12.066 -27.537 1.00 84.19 87 SER A O 1
ATOM 717 N N . PHE A 1 88 ? 0.894 -11.233 -25.500 1.00 80.19 88 PHE A N 1
ATOM 718 C CA . PHE A 1 88 ? 1.505 -10.027 -26.027 1.00 80.19 88 PHE A CA 1
ATOM 719 C C . PHE A 1 88 ? 2.822 -10.381 -26.719 1.00 80.19 88 PHE A C 1
ATOM 721 O O . PHE A 1 88 ? 3.667 -11.071 -26.137 1.00 80.19 88 PHE A O 1
ATOM 728 N N . PRO A 1 89 ? 3.052 -9.884 -27.947 1.00 78.06 89 PRO A N 1
ATOM 729 C CA . PRO A 1 89 ? 4.355 -9.993 -28.572 1.00 78.06 89 PRO A CA 1
ATOM 730 C C . PRO A 1 89 ? 5.380 -9.406 -27.606 1.00 78.06 89 PRO A C 1
ATOM 732 O O . PRO A 1 89 ? 5.319 -8.214 -27.298 1.00 78.06 89 PRO A O 1
ATOM 735 N N . ARG A 1 90 ? 6.315 -10.235 -27.111 1.00 72.75 90 ARG A N 1
ATOM 736 C CA . ARG A 1 90 ? 7.494 -9.724 -26.398 1.00 72.75 90 ARG A CA 1
ATOM 737 C C . ARG A 1 90 ? 8.025 -8.598 -27.258 1.00 72.75 90 ARG A C 1
ATOM 739 O O . ARG A 1 90 ? 8.256 -8.848 -28.443 1.00 72.75 90 ARG A O 1
ATOM 746 N N . VAL A 1 91 ? 8.144 -7.395 -26.693 1.00 68.50 91 VAL A N 1
ATOM 747 C CA . VAL A 1 91 ? 8.677 -6.226 -27.391 1.00 68.50 91 VAL A CA 1
ATOM 748 C C . VAL A 1 91 ? 9.992 -6.672 -28.018 1.00 68.50 91 VAL A C 1
ATOM 750 O O . VAL A 1 91 ? 11.005 -6.814 -27.334 1.00 68.50 91 VAL A O 1
ATOM 753 N N . LYS A 1 92 ? 9.957 -7.017 -29.311 1.00 66.56 92 LYS A N 1
ATOM 754 C CA . LYS A 1 92 ? 11.160 -7.302 -30.080 1.00 66.56 92 LYS A CA 1
ATOM 755 C C . LYS A 1 92 ? 11.887 -5.989 -30.022 1.00 66.56 92 LYS A C 1
ATOM 757 O O . LYS A 1 92 ? 11.270 -5.013 -30.444 1.00 66.56 92 LYS A O 1
ATOM 762 N N . ALA A 1 93 ? 13.074 -5.995 -29.406 1.00 63.69 93 ALA A N 1
ATOM 763 C CA . ALA A 1 93 ? 13.897 -4.823 -29.153 1.00 63.69 93 ALA A CA 1
ATOM 764 C C . ALA A 1 93 ? 13.571 -3.768 -30.200 1.00 63.69 93 ALA A C 1
ATOM 766 O O . ALA A 1 93 ? 13.926 -3.917 -31.372 1.00 63.69 93 ALA A O 1
ATOM 767 N N . VAL A 1 94 ? 12.751 -2.786 -29.805 1.00 64.50 94 VAL A N 1
ATOM 768 C CA . VAL A 1 94 ? 12.538 -1.629 -30.660 1.00 64.50 94 VAL A CA 1
ATOM 769 C C . VAL A 1 94 ? 13.960 -1.157 -30.900 1.00 64.50 94 VAL A C 1
ATOM 771 O O . VAL A 1 94 ? 14.712 -1.071 -29.925 1.00 64.50 94 VAL A O 1
ATOM 774 N N . ASN A 1 95 ? 14.370 -0.983 -32.158 1.00 67.12 95 ASN A N 1
ATOM 775 C CA . ASN A 1 95 ? 15.672 -0.403 -32.479 1.00 67.12 95 ASN A CA 1
ATOM 776 C C . ASN A 1 95 ? 15.637 1.044 -31.990 1.00 67.12 95 ASN A C 1
ATOM 778 O O . ASN A 1 95 ? 15.435 1.987 -32.750 1.00 67.12 95 ASN A O 1
ATOM 782 N N . TYR A 1 96 ? 15.719 1.193 -30.677 1.00 72.88 96 TYR A N 1
ATOM 783 C CA . TYR A 1 96 ? 15.758 2.440 -29.985 1.00 72.88 96 TYR A CA 1
ATOM 784 C C . TYR A 1 96 ? 17.165 2.933 -30.224 1.00 72.88 96 TYR A C 1
ATOM 786 O O . TYR A 1 96 ? 18.123 2.408 -29.661 1.00 72.88 96 TYR A O 1
ATOM 794 N N . GLN A 1 97 ? 17.287 3.888 -31.135 1.00 71.94 97 GLN A N 1
ATOM 795 C CA . GLN A 1 97 ? 18.465 4.726 -31.166 1.00 71.94 97 GLN A CA 1
ATOM 796 C C . GLN A 1 97 ? 18.307 5.697 -29.995 1.00 71.94 97 GLN A C 1
ATOM 798 O O . GLN A 1 97 ? 17.437 6.571 -30.062 1.00 71.94 97 GLN A O 1
ATOM 803 N N . PRO A 1 98 ? 19.058 5.518 -28.892 1.00 68.62 98 PRO A N 1
ATOM 804 C CA . PRO A 1 98 ? 19.015 6.48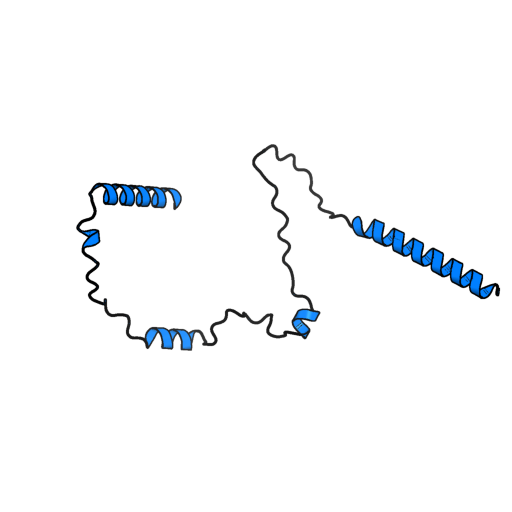1 -27.812 1.00 68.62 98 PRO A CA 1
ATOM 805 C C . PRO A 1 98 ? 19.425 7.856 -28.353 1.00 68.62 98 PRO A C 1
ATOM 807 O O . PRO A 1 98 ? 20.244 7.936 -29.272 1.00 68.62 98 PRO A O 1
ATOM 810 N N . PRO A 1 99 ? 18.873 8.947 -27.803 1.00 70.88 99 PRO A N 1
ATOM 811 C CA . PRO A 1 99 ? 19.279 10.290 -28.180 1.00 70.88 99 PRO A CA 1
ATOM 812 C C . PRO A 1 99 ? 20.806 10.442 -28.102 1.00 70.88 99 PRO A C 1
ATOM 814 O O . PRO A 1 99 ? 21.425 9.997 -27.134 1.00 70.88 99 PRO A O 1
ATOM 817 N N . HIS A 1 100 ? 21.402 11.145 -29.072 1.00 63.97 100 HIS A N 1
ATOM 818 C CA . HIS A 1 100 ? 22.851 11.415 -29.163 1.00 63.97 100 HIS A CA 1
ATOM 819 C C . HIS A 1 100 ? 23.463 12.127 -27.934 1.00 63.97 100 HIS A C 1
ATOM 821 O O . HIS A 1 100 ? 24.680 12.297 -27.842 1.00 63.97 100 HIS A O 1
ATOM 827 N N . LEU A 1 101 ? 22.627 12.535 -26.975 1.00 60.34 101 LEU A N 1
ATOM 828 C CA . LEU A 1 101 ? 23.017 13.113 -25.690 1.00 60.34 101 LEU A CA 1
ATOM 829 C C . LEU A 1 101 ? 23.983 12.222 -24.896 1.00 60.34 101 LEU A C 1
ATOM 831 O O . LEU A 1 101 ? 24.862 12.762 -24.232 1.00 60.34 101 LEU A O 1
ATOM 835 N N . ASN A 1 102 ? 23.886 10.893 -25.009 1.00 57.53 102 ASN A N 1
ATOM 836 C CA . ASN A 1 102 ? 24.782 9.984 -24.283 1.00 57.53 102 ASN A CA 1
ATOM 837 C C . ASN A 1 102 ? 26.196 9.919 -24.886 1.00 57.53 102 ASN A C 1
ATOM 839 O O . ASN A 1 102 ? 27.159 9.689 -24.161 1.00 57.53 102 ASN A O 1
ATOM 843 N N . GLU A 1 103 ? 26.346 10.148 -26.194 1.00 57.00 103 GLU A N 1
ATOM 844 C CA . GLU A 1 103 ? 27.660 10.143 -26.861 1.00 57.00 103 GLU A CA 1
ATOM 845 C C . GLU A 1 103 ? 28.375 11.495 -26.744 1.00 57.00 103 GLU A C 1
ATOM 847 O O . GLU A 1 103 ? 29.601 11.564 -26.783 1.00 57.00 103 GLU A O 1
ATOM 852 N N . THR A 1 104 ? 27.606 12.571 -26.549 1.00 58.03 104 THR A N 1
ATOM 853 C CA . THR A 1 104 ? 28.112 13.944 -26.376 1.00 58.03 104 THR A CA 1
ATOM 854 C C . THR A 1 104 ? 28.165 14.352 -24.897 1.00 58.03 104 THR A C 1
ATOM 856 O O . THR A 1 104 ? 28.339 15.528 -24.576 1.00 58.03 104 THR A O 1
ATOM 859 N N . ALA A 1 105 ? 27.997 13.404 -23.970 1.00 60.19 105 ALA A N 1
ATOM 860 C CA . ALA A 1 105 ? 28.110 13.681 -22.547 1.00 60.19 105 ALA A CA 1
ATOM 861 C C . ALA A 1 105 ? 29.550 14.143 -22.233 1.00 60.19 105 ALA A C 1
ATOM 863 O O . ALA A 1 105 ? 30.510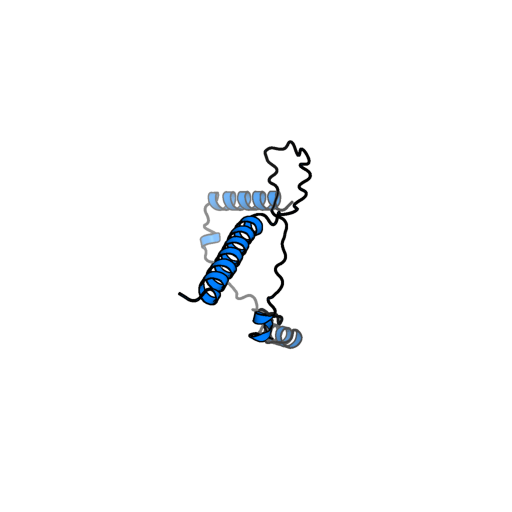 13.423 -22.533 1.00 60.19 105 AL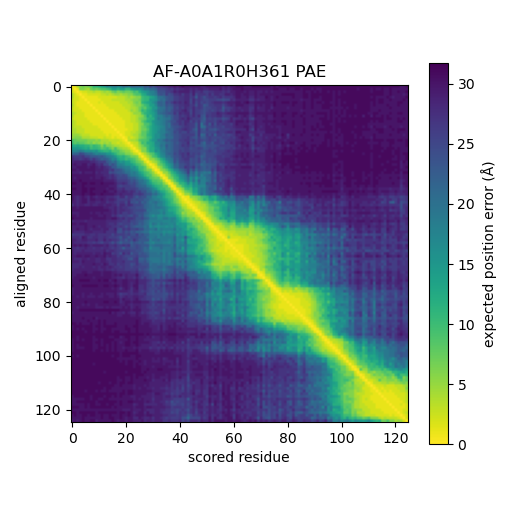A A O 1
ATOM 864 N N . PRO A 1 106 ? 29.748 15.336 -21.638 1.00 66.62 106 PRO A N 1
ATOM 865 C CA . PRO A 1 106 ? 31.062 15.779 -21.196 1.00 66.62 106 PRO A CA 1
ATOM 866 C C . PRO A 1 106 ? 31.703 14.720 -20.295 1.00 66.62 106 PRO A C 1
ATOM 868 O O . PRO A 1 106 ? 31.031 14.146 -19.441 1.00 66.62 106 PRO A O 1
ATOM 871 N N . SER A 1 107 ? 33.015 14.500 -20.414 1.00 64.88 107 SER A N 1
ATOM 872 C CA . SER A 1 107 ? 33.759 13.512 -19.607 1.00 64.88 107 SER A CA 1
ATOM 873 C C . SER A 1 107 ? 33.582 13.678 -18.088 1.00 64.88 107 SER A C 1
ATOM 875 O O . SER A 1 107 ? 33.798 12.733 -17.331 1.00 64.88 107 SER A O 1
ATOM 877 N N . ALA A 1 108 ? 33.160 14.863 -17.641 1.00 62.25 108 ALA A N 1
ATOM 878 C CA . ALA A 1 108 ? 32.759 15.144 -16.270 1.00 62.25 108 ALA A CA 1
ATOM 879 C C . ALA A 1 108 ? 31.501 14.370 -15.826 1.00 62.25 108 ALA A C 1
ATOM 881 O O . ALA A 1 108 ? 31.480 13.884 -14.701 1.00 62.25 108 ALA A O 1
ATOM 882 N N . ILE A 1 109 ? 30.496 14.202 -16.694 1.00 67.62 109 ILE A N 1
ATOM 883 C CA . ILE A 1 109 ? 29.243 13.489 -16.382 1.00 67.62 109 ILE A CA 1
ATOM 884 C C . ILE A 1 109 ? 29.521 11.993 -16.184 1.00 67.62 109 ILE A C 1
ATOM 886 O O . ILE A 1 109 ? 29.182 11.443 -15.142 1.00 67.62 109 ILE A O 1
ATOM 890 N N . ASN A 1 110 ? 30.290 11.374 -17.087 1.00 70.44 110 ASN A N 1
ATOM 891 C CA . ASN A 1 110 ? 30.667 9.956 -16.975 1.00 70.44 110 ASN A CA 1
ATOM 892 C C . ASN A 1 110 ? 31.448 9.634 -15.685 1.00 70.44 110 ASN A C 1
ATOM 894 O O . ASN A 1 110 ? 31.343 8.535 -15.142 1.00 70.44 110 ASN A O 1
ATOM 898 N N . ARG A 1 111 ? 32.244 10.586 -15.172 1.00 73.44 111 ARG A N 1
ATOM 899 C CA . ARG A 1 111 ? 32.960 10.422 -13.893 1.00 73.44 111 ARG A CA 1
ATOM 900 C C . ARG A 1 111 ? 32.016 10.442 -12.696 1.00 73.44 111 ARG A C 1
ATOM 902 O O . ARG A 1 111 ? 32.236 9.688 -11.751 1.00 73.44 111 ARG A O 1
ATOM 909 N N . VAL A 1 112 ? 30.999 11.300 -12.729 1.00 83.19 112 VAL A N 1
ATOM 910 C CA . VAL A 1 112 ? 29.992 11.390 -11.665 1.00 83.19 112 VAL A CA 1
ATOM 911 C C . VAL A 1 112 ? 29.131 10.127 -11.646 1.00 83.19 112 VAL A C 1
ATOM 913 O O . VAL A 1 112 ? 28.937 9.558 -10.575 1.00 83.19 112 VAL A O 1
ATOM 916 N N . ASP A 1 113 ? 28.724 9.620 -12.810 1.00 80.06 113 ASP A N 1
ATOM 917 C CA . ASP A 1 113 ? 27.940 8.382 -12.908 1.00 80.06 113 ASP A CA 1
ATOM 918 C C . ASP A 1 113 ? 28.721 7.160 -12.405 1.00 80.06 113 ASP A C 1
ATOM 920 O O . ASP A 1 113 ? 28.202 6.361 -11.625 1.00 80.06 113 ASP A O 1
ATOM 924 N N . GLY A 1 114 ? 30.004 7.044 -12.767 1.00 85.50 114 GLY A N 1
ATOM 925 C CA . GLY A 1 114 ? 30.873 5.986 -12.243 1.00 85.50 114 GLY A CA 1
ATOM 926 C C . GLY A 1 114 ? 31.076 6.077 -10.726 1.00 85.50 114 GLY A C 1
ATOM 927 O O . GLY A 1 114 ? 31.098 5.058 -10.036 1.00 85.50 114 GLY A O 1
ATOM 928 N N . MET A 1 115 ? 31.187 7.292 -10.179 1.00 89.81 115 MET A N 1
ATOM 929 C CA . MET A 1 115 ? 31.266 7.503 -8.732 1.00 89.81 115 MET A CA 1
ATOM 930 C C . MET A 1 115 ? 29.970 7.075 -8.033 1.00 89.81 115 MET A C 1
ATOM 932 O O . MET A 1 115 ? 30.030 6.377 -7.022 1.00 89.81 115 MET A O 1
ATOM 936 N N . LEU A 1 116 ? 28.813 7.440 -8.588 1.00 89.12 116 LEU A N 1
ATOM 937 C CA . LEU A 1 116 ? 27.511 7.076 -8.038 1.00 89.12 116 LEU A CA 1
ATOM 938 C C . LEU A 1 116 ? 27.298 5.556 -8.044 1.00 89.12 116 LEU A C 1
ATOM 940 O O . LEU A 1 116 ? 26.867 5.002 -7.033 1.00 89.12 116 LEU A O 1
ATOM 944 N N . TYR A 1 117 ? 27.671 4.879 -9.132 1.00 90.06 117 TYR A N 1
ATOM 945 C CA . TYR A 1 117 ? 27.619 3.419 -9.231 1.00 90.06 117 TYR A CA 1
ATOM 946 C C . TYR A 1 117 ? 28.472 2.733 -8.149 1.00 90.06 117 TYR A C 1
ATOM 948 O O . TYR A 1 117 ? 28.013 1.808 -7.481 1.00 90.06 117 TYR A O 1
ATOM 956 N N . ASN A 1 118 ? 29.689 3.227 -7.903 1.00 90.44 118 ASN A N 1
ATOM 957 C CA . ASN A 1 118 ? 30.561 2.684 -6.855 1.00 90.44 118 ASN A CA 1
ATOM 958 C C . ASN A 1 118 ? 29.988 2.891 -5.444 1.00 90.44 118 ASN A C 1
ATOM 960 O O . ASN A 1 118 ? 30.105 2.007 -4.592 1.00 90.44 118 ASN A O 1
ATOM 964 N N . ILE A 1 119 ? 29.355 4.042 -5.192 1.00 93.69 119 ILE A N 1
ATOM 965 C CA . ILE A 1 119 ? 28.669 4.316 -3.923 1.00 93.69 119 ILE A CA 1
ATOM 966 C C . ILE A 1 119 ? 27.511 3.333 -3.734 1.00 93.69 119 ILE A C 1
ATOM 968 O O . ILE A 1 119 ? 27.412 2.708 -2.682 1.00 93.69 119 ILE A O 1
ATOM 972 N N . GLN A 1 120 ? 26.679 3.139 -4.760 1.00 88.75 120 GLN A N 1
ATOM 973 C CA . GLN A 1 120 ? 25.577 2.174 -4.721 1.00 88.75 120 GLN A CA 1
ATOM 974 C C . GLN A 1 120 ? 26.077 0.755 -4.432 1.00 88.75 120 GLN A C 1
ATOM 976 O O . GLN A 1 120 ? 25.541 0.088 -3.552 1.00 88.75 120 GLN A O 1
ATOM 981 N N . GLN A 1 121 ? 27.139 0.315 -5.112 1.00 88.81 121 GLN A N 1
ATOM 982 C CA . GLN A 1 121 ? 27.709 -1.016 -4.909 1.00 88.81 121 GLN A CA 1
ATOM 983 C C . GLN A 1 121 ? 28.286 -1.207 -3.499 1.00 88.81 121 GLN A C 1
ATOM 985 O O . GLN A 1 121 ? 28.221 -2.311 -2.963 1.00 88.81 121 GLN A O 1
ATOM 990 N N . SER A 1 122 ? 28.829 -0.144 -2.900 1.00 89.56 122 SER A N 1
ATOM 991 C CA . SER A 1 122 ? 29.369 -0.172 -1.535 1.00 89.56 122 SER A CA 1
ATOM 992 C C . SER A 1 122 ? 28.275 -0.209 -0.467 1.00 89.56 122 SER A C 1
ATOM 994 O O . SER A 1 122 ? 28.500 -0.768 0.596 1.00 89.56 122 SER A O 1
ATOM 996 N N . LEU A 1 123 ? 27.111 0.389 -0.740 1.00 90.38 123 LEU A N 1
ATOM 997 C CA . LEU A 1 123 ? 25.957 0.406 0.168 1.00 90.38 123 LEU A CA 1
ATOM 998 C C . LEU A 1 123 ? 25.087 -0.856 0.068 1.00 90.38 123 LEU A C 1
ATOM 1000 O O . LEU A 1 123 ? 24.296 -1.121 0.967 1.00 90.38 123 LEU A O 1
ATOM 1004 N N . ALA A 1 124 ? 25.179 -1.585 -1.045 1.00 80.19 124 ALA A N 1
ATOM 1005 C CA . ALA A 1 124 ? 24.421 -2.810 -1.294 1.00 80.19 124 ALA A CA 1
ATOM 1006 C C . ALA A 1 124 ? 25.091 -4.085 -0.737 1.00 80.19 124 ALA A C 1
ATOM 1008 O O . ALA A 1 124 ? 24.489 -5.155 -0.822 1.00 80.19 124 ALA A O 1
ATOM 1009 N N . ASN A 1 125 ? 26.313 -3.970 -0.205 1.00 57.56 125 ASN A N 1
ATOM 1010 C CA . ASN A 1 125 ? 27.039 -5.025 0.514 1.00 57.56 125 ASN A CA 1
ATOM 1011 C C . ASN A 1 125 ? 26.927 -4.813 2.026 1.00 57.56 125 ASN A C 1
ATOM 1013 O O . ASN A 1 125 ? 26.942 -5.832 2.748 1.00 57.56 125 ASN A O 1
#

Mean predicted aligned error: 22.19 Å

Solvent-accessible surface area (backbone atoms only — not comparable to full-atom values): 8214 Å² total; per-residue (Å²): 132,61,70,68,60,57,51,49,52,51,54,51,52,52,52,52,53,52,49,59,51,47,57,61,47,65,78,59,67,66,76,79,65,79,66,72,79,67,86,69,92,46,99,83,69,73,86,73,78,81,88,75,84,82,76,82,54,70,72,52,42,71,77,35,70,63,70,82,48,68,87,81,58,63,95,52,54,73,65,57,46,50,50,56,65,65,69,45,77,71,80,67,78,69,88,71,74,73,69,68,63,74,82,68,53,55,74,67,55,60,52,51,53,53,50,51,52,52,51,51,58,62,73,75,107